Protein AF-A0A6G1DLJ0-F1 (afdb_monomer)

Structure (mmCIF, N/CA/C/O backbone):
data_AF-A0A6G1DLJ0-F1
#
_entry.id   AF-A0A6G1DLJ0-F1
#
loop_
_atom_site.group_PDB
_atom_site.id
_atom_site.type_symbol
_atom_site.label_atom_id
_atom_site.label_alt_id
_atom_site.label_comp_id
_atom_site.label_asym_id
_atom_site.label_entity_id
_atom_site.label_seq_id
_atom_site.pdbx_PDB_ins_code
_atom_site.Cartn_x
_atom_site.Cartn_y
_atom_site.Cartn_z
_atom_site.occupancy
_atom_site.B_iso_or_equiv
_atom_site.auth_seq_id
_atom_site.auth_comp_id
_atom_site.auth_asym_id
_atom_site.auth_atom_id
_atom_site.pdbx_PDB_model_num
ATOM 1 N N . MET A 1 1 ? 55.767 14.321 10.630 1.00 45.62 1 MET A N 1
ATOM 2 C CA . MET A 1 1 ? 55.753 13.274 9.586 1.00 45.62 1 MET A CA 1
ATOM 3 C C . MET A 1 1 ? 54.666 13.659 8.583 1.00 45.62 1 MET A C 1
ATOM 5 O O . MET A 1 1 ? 53.499 13.389 8.823 1.00 45.62 1 MET A O 1
ATOM 9 N N . GLN A 1 2 ? 55.010 14.447 7.558 1.00 42.47 2 GLN A N 1
ATOM 10 C CA . GLN A 1 2 ? 54.045 14.919 6.557 1.00 42.47 2 GLN A CA 1
ATOM 11 C C . GLN A 1 2 ? 53.754 13.768 5.588 1.00 42.47 2 GLN A C 1
ATOM 13 O O . GLN A 1 2 ? 54.655 13.299 4.896 1.00 42.47 2 GLN A O 1
ATOM 18 N N . LEU A 1 3 ? 52.518 13.269 5.588 1.00 45.72 3 LEU A N 1
ATOM 19 C CA . LEU A 1 3 ? 52.047 12.315 4.585 1.00 45.72 3 LEU A CA 1
ATOM 20 C C . LEU A 1 3 ? 52.114 12.999 3.211 1.00 45.72 3 LEU A C 1
ATOM 22 O O . LEU A 1 3 ? 51.627 14.117 3.053 1.00 45.72 3 LEU A O 1
ATOM 26 N N . SER A 1 4 ? 52.770 12.358 2.242 1.00 45.03 4 SER A N 1
ATOM 27 C CA . SER A 1 4 ? 52.937 12.892 0.889 1.00 45.03 4 SER A CA 1
ATOM 28 C C . SER A 1 4 ? 51.571 13.182 0.244 1.00 45.03 4 SER A C 1
ATOM 30 O O . SER A 1 4 ? 50.651 12.372 0.399 1.00 45.03 4 SER A O 1
ATOM 32 N N . PRO A 1 5 ? 51.422 14.291 -0.511 1.00 59.44 5 PRO A N 1
ATOM 33 C CA . PRO A 1 5 ? 50.131 14.736 -1.057 1.00 59.44 5 PRO A CA 1
ATOM 34 C C . PRO A 1 5 ? 49.436 13.676 -1.929 1.00 59.44 5 PRO A C 1
ATOM 36 O O . PRO A 1 5 ? 48.213 13.653 -2.039 1.00 59.44 5 PRO A O 1
ATOM 39 N N . THR A 1 6 ? 50.204 12.739 -2.482 1.00 59.28 6 THR A N 1
ATOM 40 C CA . THR A 1 6 ? 49.725 11.602 -3.271 1.00 59.28 6 THR A CA 1
ATOM 41 C C . THR A 1 6 ? 48.953 10.557 -2.467 1.00 59.28 6 THR A C 1
ATOM 43 O O . THR A 1 6 ? 47.981 10.013 -2.980 1.00 59.28 6 T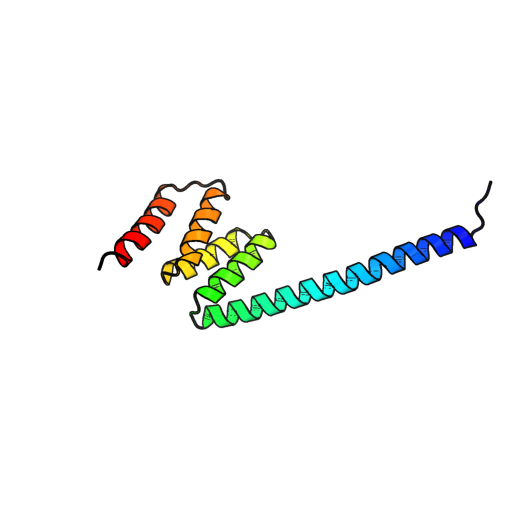HR A O 1
ATOM 46 N N . LYS A 1 7 ? 49.316 10.274 -1.207 1.00 57.56 7 LYS A N 1
ATOM 47 C CA . LYS A 1 7 ? 48.570 9.294 -0.390 1.00 57.56 7 LYS A CA 1
ATOM 48 C C . LYS A 1 7 ? 47.185 9.817 -0.007 1.00 57.56 7 LYS A C 1
ATOM 50 O O . LYS A 1 7 ? 46.228 9.049 0.003 1.00 57.56 7 LYS A O 1
ATOM 55 N N . THR A 1 8 ? 47.081 11.117 0.258 1.00 57.09 8 THR A N 1
ATOM 56 C CA . THR A 1 8 ? 45.821 11.785 0.606 1.00 57.09 8 THR A CA 1
ATOM 57 C C . THR A 1 8 ? 44.874 11.850 -0.595 1.00 57.09 8 THR A C 1
ATOM 59 O O . THR A 1 8 ? 43.703 11.508 -0.469 1.00 57.09 8 THR A O 1
ATOM 62 N N . GLN A 1 9 ? 45.388 12.185 -1.783 1.00 66.06 9 GLN A N 1
ATOM 63 C CA . GLN A 1 9 ? 44.590 12.246 -3.016 1.00 66.06 9 GLN A CA 1
ATOM 64 C C . GLN A 1 9 ? 44.048 10.879 -3.455 1.00 66.06 9 GLN A C 1
ATOM 66 O O . GLN A 1 9 ? 42.907 10.788 -3.903 1.00 66.06 9 GLN A O 1
ATOM 71 N N . VAL A 1 10 ? 44.832 9.806 -3.301 1.00 64.62 10 VAL A N 1
ATOM 72 C CA . VAL A 1 10 ? 44.374 8.440 -3.612 1.00 64.62 10 VAL A CA 1
ATOM 73 C C . VAL A 1 10 ? 43.267 7.999 -2.649 1.00 64.62 10 VAL A C 1
ATOM 75 O O . VAL A 1 10 ? 42.285 7.401 -3.083 1.00 64.62 10 VAL A O 1
ATOM 78 N N . LEU A 1 11 ? 43.377 8.336 -1.360 1.00 58.34 11 LEU A N 1
ATOM 79 C CA . LEU A 1 11 ? 42.354 8.005 -0.365 1.00 58.34 11 LEU A CA 1
ATOM 80 C C . LEU A 1 11 ? 41.038 8.768 -0.614 1.00 58.34 11 LEU A C 1
ATOM 82 O O . LEU A 1 11 ? 39.962 8.177 -0.542 1.00 58.34 11 LEU A O 1
ATOM 86 N N . GLU A 1 12 ? 41.111 10.052 -0.981 1.00 64.44 12 GLU A N 1
ATOM 87 C CA . GLU A 1 12 ? 39.934 10.844 -1.371 1.00 64.44 12 GLU A CA 1
ATOM 88 C C . GLU A 1 12 ? 39.278 10.342 -2.663 1.00 64.44 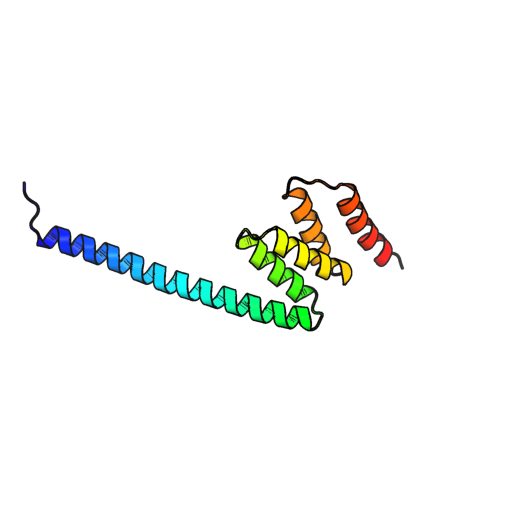12 GLU A C 1
ATOM 90 O O . GLU A 1 12 ? 38.051 10.334 -2.768 1.00 64.44 12 GLU A O 1
ATOM 95 N N . ALA A 1 13 ? 40.071 9.916 -3.650 1.00 62.47 13 ALA A N 1
ATOM 96 C CA . ALA A 1 13 ? 39.549 9.351 -4.890 1.00 62.47 13 ALA A CA 1
ATOM 97 C C . ALA A 1 13 ? 38.792 8.038 -4.629 1.00 62.47 13 ALA A C 1
ATOM 99 O O . ALA A 1 13 ? 37.687 7.859 -5.136 1.00 62.47 13 ALA A O 1
ATOM 100 N N . LEU A 1 14 ? 39.328 7.157 -3.779 1.00 60.56 14 LEU A N 1
ATOM 101 C CA . LEU A 1 14 ? 38.676 5.896 -3.408 1.00 60.56 14 LEU A CA 1
ATOM 102 C C . LEU A 1 14 ? 37.353 6.116 -2.650 1.00 60.56 14 LEU A C 1
ATOM 104 O O . LEU A 1 14 ? 36.367 5.445 -2.949 1.00 60.56 14 LEU A O 1
ATOM 108 N N . LEU A 1 15 ? 37.291 7.105 -1.751 1.00 60.78 15 LEU A N 1
ATOM 109 C CA . LEU A 1 15 ? 36.052 7.499 -1.059 1.00 60.78 15 LEU A CA 1
ATOM 110 C C . LEU A 1 15 ? 34.992 8.074 -2.020 1.00 60.78 15 LEU A C 1
ATOM 112 O O . LEU A 1 15 ? 33.795 7.811 -1.877 1.00 60.78 15 LEU A O 1
ATOM 116 N N . LYS A 1 16 ? 35.411 8.833 -3.040 1.00 61.09 16 LYS A N 1
ATOM 117 C CA . LYS A 1 16 ? 34.500 9.350 -4.079 1.00 61.09 16 LYS A CA 1
ATOM 118 C C . LYS A 1 16 ? 33.981 8.245 -5.002 1.00 61.09 16 LYS A C 1
ATOM 120 O O . LYS A 1 16 ? 32.820 8.283 -5.394 1.00 61.09 16 LYS A O 1
ATOM 125 N N . HIS A 1 17 ? 34.806 7.250 -5.325 1.00 56.59 17 HIS A N 1
ATOM 126 C CA . HIS A 1 17 ? 34.378 6.107 -6.134 1.00 56.59 17 HIS A CA 1
ATOM 127 C C . HIS A 1 17 ? 33.332 5.242 -5.416 1.00 56.59 17 HIS A C 1
ATOM 129 O O . HIS A 1 17 ? 32.340 4.872 -6.038 1.00 56.59 17 HIS A O 1
ATOM 135 N N . GLN A 1 18 ? 33.493 4.999 -4.111 1.00 55.16 18 GLN A N 1
ATOM 136 C CA . GLN A 1 18 ? 32.511 4.245 -3.316 1.00 55.16 18 GLN A CA 1
ATOM 137 C C . GLN A 1 18 ? 31.153 4.960 -3.231 1.00 55.16 18 GLN A C 1
ATOM 139 O O . GLN A 1 18 ? 30.108 4.348 -3.429 1.00 55.16 18 GLN A O 1
ATOM 144 N N . THR A 1 19 ? 31.155 6.280 -3.029 1.00 56.38 19 THR A N 1
ATOM 145 C CA . THR A 1 19 ? 29.908 7.064 -2.944 1.00 56.38 19 THR A CA 1
ATOM 146 C C . THR A 1 19 ? 29.207 7.232 -4.294 1.00 56.38 19 THR A C 1
ATOM 148 O O . THR A 1 19 ? 27.983 7.339 -4.334 1.00 56.38 19 THR A O 1
ATOM 151 N N . ALA A 1 20 ? 29.941 7.221 -5.411 1.00 54.53 20 ALA A N 1
ATOM 152 C CA . ALA A 1 20 ? 29.357 7.305 -6.748 1.00 54.53 20 ALA A CA 1
ATOM 153 C C . ALA A 1 20 ? 28.537 6.054 -7.118 1.00 54.53 20 ALA A C 1
ATOM 155 O O . ALA A 1 20 ? 27.466 6.190 -7.704 1.00 54.53 20 ALA A O 1
ATOM 156 N N . GLU A 1 21 ? 28.991 4.854 -6.748 1.00 53.59 21 GLU A N 1
ATOM 157 C CA . GLU 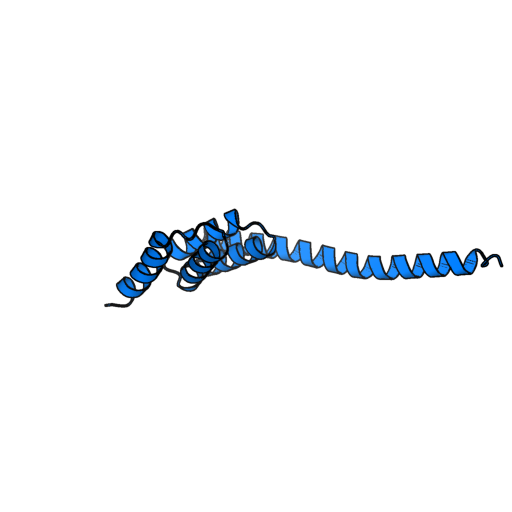A 1 21 ? 28.297 3.586 -7.038 1.00 53.59 21 GLU A CA 1
ATOM 158 C C . GLU A 1 21 ? 27.053 3.380 -6.147 1.00 53.59 21 GLU A C 1
ATOM 160 O O . GLU A 1 21 ? 25.995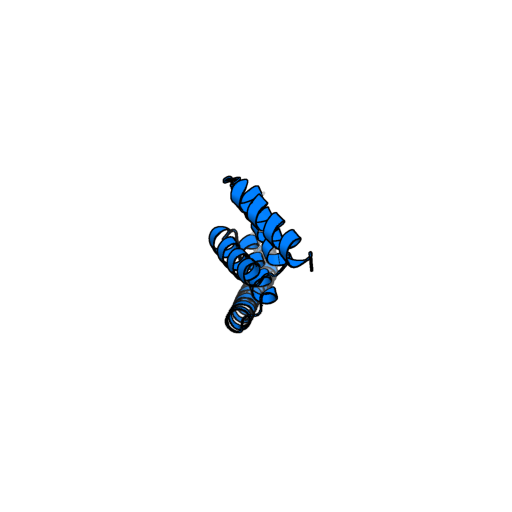 2.922 -6.595 1.00 53.59 21 GLU A O 1
ATOM 165 N N . GLU A 1 22 ? 27.123 3.830 -4.893 1.00 55.53 22 GLU A N 1
ATOM 166 C CA . GLU A 1 22 ? 25.967 3.885 -3.993 1.00 55.53 22 GLU A CA 1
ATOM 167 C C . GLU A 1 22 ? 24.945 4.943 -4.438 1.00 55.53 22 GLU A C 1
ATOM 169 O O . GLU A 1 22 ? 23.733 4.707 -4.381 1.00 55.53 22 GLU A O 1
ATOM 174 N N . ALA A 1 23 ? 25.407 6.099 -4.927 1.00 54.44 23 ALA A N 1
ATOM 175 C CA . ALA A 1 23 ? 24.544 7.177 -5.400 1.00 54.44 23 ALA A CA 1
ATOM 176 C C . ALA A 1 23 ? 23.828 6.832 -6.713 1.00 54.44 23 ALA A C 1
ATOM 178 O O . ALA A 1 23 ? 22.645 7.154 -6.848 1.00 54.44 23 ALA A O 1
ATOM 179 N N . THR A 1 24 ? 24.481 6.144 -7.657 1.00 56.12 24 THR A N 1
ATOM 180 C CA . THR A 1 24 ? 23.832 5.682 -8.899 1.00 56.12 24 THR A CA 1
ATOM 181 C C . THR A 1 24 ? 22.770 4.625 -8.605 1.00 56.12 24 THR A C 1
ATOM 183 O O . THR A 1 24 ? 21.660 4.705 -9.137 1.00 56.12 24 THR A O 1
ATOM 186 N N . THR A 1 25 ? 23.048 3.711 -7.673 1.00 60.28 25 THR A N 1
ATOM 187 C CA . THR A 1 25 ? 22.088 2.693 -7.225 1.00 60.28 25 THR A CA 1
ATOM 188 C C . THR A 1 25 ? 20.919 3.314 -6.447 1.00 60.28 25 THR A C 1
ATOM 190 O O . THR A 1 25 ? 19.759 2.951 -6.649 1.00 60.28 25 THR A O 1
ATOM 193 N N . SER A 1 26 ? 21.193 4.289 -5.576 1.00 63.12 26 SER A N 1
ATOM 194 C CA . SER A 1 26 ? 20.179 4.998 -4.782 1.00 63.12 26 SER A CA 1
ATOM 195 C C . SER A 1 26 ? 19.268 5.874 -5.648 1.00 63.12 26 SER A C 1
ATOM 197 O O . SER A 1 26 ? 18.046 5.855 -5.481 1.00 63.12 26 SER A O 1
ATOM 199 N N . TRP A 1 27 ? 19.832 6.604 -6.616 1.00 60.97 27 TRP A N 1
ATOM 200 C CA . TRP A 1 27 ? 19.065 7.416 -7.562 1.00 60.97 27 TRP A CA 1
ATOM 201 C C . TRP A 1 27 ? 18.207 6.553 -8.493 1.00 60.97 27 TRP A C 1
ATOM 203 O O . TRP A 1 27 ? 17.025 6.849 -8.674 1.00 60.97 27 TRP A O 1
ATOM 213 N N . GLY A 1 28 ? 18.760 5.448 -9.009 1.00 70.75 28 GLY A N 1
ATOM 214 C CA . GLY A 1 28 ? 18.015 4.467 -9.804 1.00 70.75 28 GLY A CA 1
ATOM 215 C C . GLY A 1 28 ? 16.818 3.898 -9.040 1.00 70.75 28 GLY A C 1
ATOM 216 O O . GLY A 1 28 ? 15.685 3.998 -9.507 1.00 70.75 28 GLY A O 1
ATOM 217 N N . ARG A 1 29 ? 17.037 3.446 -7.800 1.00 70.25 29 ARG A N 1
ATOM 218 C CA . ARG A 1 29 ? 15.987 2.881 -6.936 1.00 70.25 29 ARG A CA 1
ATOM 219 C C . ARG A 1 29 ? 14.891 3.892 -6.585 1.00 70.25 29 ARG A C 1
ATOM 221 O O . ARG A 1 29 ? 13.716 3.541 -6.515 1.00 70.25 29 ARG A O 1
ATOM 228 N N . LYS A 1 30 ? 15.249 5.165 -6.367 1.00 73.44 30 LYS A N 1
ATOM 229 C CA . LYS A 1 30 ? 14.272 6.252 -6.162 1.00 73.44 30 LYS A CA 1
ATOM 230 C C . LYS A 1 30 ? 13.458 6.528 -7.428 1.00 73.44 30 LYS A C 1
ATOM 232 O O . LYS A 1 30 ? 12.253 6.750 -7.336 1.00 73.44 30 LYS A O 1
ATOM 237 N N . ALA A 1 31 ? 14.092 6.511 -8.598 1.00 78.50 31 ALA A N 1
ATOM 238 C CA . ALA A 1 31 ? 13.401 6.698 -9.870 1.00 78.50 31 ALA A CA 1
ATOM 239 C C . ALA A 1 31 ? 12.440 5.535 -10.176 1.00 78.50 31 ALA A C 1
ATOM 241 O O . ALA A 1 31 ? 11.312 5.769 -10.607 1.00 78.50 31 ALA A O 1
ATOM 242 N N . GLU A 1 32 ? 12.848 4.296 -9.902 1.00 78.94 32 GLU A N 1
ATOM 243 C CA . GLU A 1 32 ? 11.999 3.109 -10.045 1.00 78.94 32 GLU A CA 1
ATOM 244 C C . GLU A 1 32 ? 10.816 3.127 -9.079 1.00 78.94 32 GLU A C 1
ATOM 246 O O . GLU A 1 32 ? 9.691 2.889 -9.514 1.00 78.94 32 GLU A O 1
ATOM 251 N N . ARG A 1 33 ? 11.020 3.508 -7.808 1.00 78.62 33 ARG A N 1
ATOM 252 C CA . ARG A 1 33 ? 9.909 3.686 -6.855 1.00 78.62 33 ARG A CA 1
ATOM 253 C C . ARG A 1 33 ? 8.876 4.695 -7.332 1.00 78.62 33 ARG A C 1
ATOM 255 O O . ARG A 1 33 ? 7.685 4.418 -7.247 1.00 78.62 33 ARG A O 1
ATOM 262 N N . LYS A 1 34 ? 9.315 5.840 -7.864 1.00 84.19 34 LYS A N 1
ATOM 263 C CA . LYS A 1 34 ? 8.397 6.852 -8.407 1.00 84.19 34 LYS A CA 1
ATOM 264 C C . LYS A 1 34 ? 7.586 6.309 -9.581 1.00 84.19 34 LYS A C 1
ATOM 266 O O . LYS A 1 34 ? 6.373 6.486 -9.613 1.00 84.19 34 LYS A O 1
ATOM 271 N N . ARG A 1 35 ? 8.230 5.588 -10.503 1.00 86.38 35 ARG A N 1
ATOM 272 C CA . ARG A 1 35 ? 7.537 4.932 -11.625 1.00 86.38 35 ARG A CA 1
ATOM 273 C C . ARG A 1 35 ? 6.552 3.862 -11.148 1.00 86.38 35 ARG A C 1
ATOM 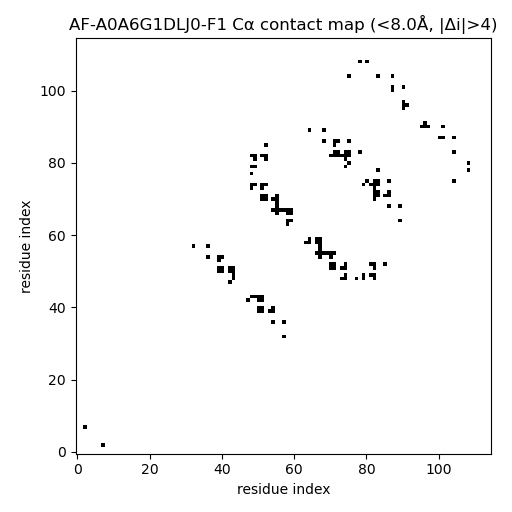275 O O . ARG A 1 35 ? 5.450 3.777 -11.680 1.00 86.38 35 ARG A O 1
ATOM 282 N N . ALA A 1 36 ? 6.922 3.069 -10.143 1.00 85.25 36 ALA A N 1
ATOM 283 C CA . ALA A 1 36 ? 6.033 2.076 -9.543 1.00 85.25 36 ALA A CA 1
ATOM 284 C C . ALA A 1 36 ? 4.805 2.745 -8.909 1.00 85.25 36 ALA A C 1
ATOM 286 O O . ALA A 1 36 ? 3.678 2.339 -9.183 1.00 85.25 36 ALA A O 1
ATOM 287 N N . LEU A 1 37 ? 5.006 3.831 -8.155 1.00 86.06 37 LEU A N 1
ATOM 288 C CA . LEU A 1 37 ? 3.920 4.618 -7.575 1.00 86.06 37 LEU A CA 1
ATOM 289 C C . LEU A 1 37 ? 2.965 5.150 -8.654 1.00 86.06 37 LEU A C 1
ATOM 291 O O . LEU A 1 37 ? 1.753 5.029 -8.508 1.00 86.06 37 LEU A O 1
ATOM 295 N N . GLU A 1 38 ? 3.481 5.686 -9.762 1.00 87.88 38 GLU A N 1
ATOM 296 C CA . GLU A 1 38 ? 2.655 6.161 -10.882 1.00 87.88 38 GLU A CA 1
ATOM 297 C C . GLU A 1 38 ? 1.814 5.039 -11.515 1.00 87.88 38 GLU A C 1
ATOM 299 O O . GLU A 1 38 ? 0.638 5.242 -11.841 1.00 87.88 38 GLU A O 1
ATOM 304 N N . LEU A 1 39 ? 2.392 3.843 -11.671 1.00 89.44 39 LEU A N 1
ATOM 305 C CA . LEU A 1 39 ? 1.685 2.666 -12.180 1.00 89.44 39 LEU A CA 1
ATOM 306 C C . LEU A 1 39 ? 0.585 2.217 -11.212 1.00 89.44 39 LEU A C 1
ATOM 308 O O . LEU A 1 39 ? -0.550 2.001 -11.647 1.00 89.44 39 LEU A O 1
ATOM 312 N N . PHE A 1 40 ? 0.879 2.153 -9.912 1.00 88.62 40 PHE A N 1
ATOM 313 C CA . PHE A 1 40 ? -0.110 1.819 -8.888 1.00 88.62 40 PHE A CA 1
ATOM 314 C C . PHE A 1 40 ? -1.220 2.865 -8.806 1.00 88.62 40 PHE A C 1
ATOM 316 O O . PHE A 1 40 ? -2.391 2.503 -8.779 1.00 88.62 40 PHE A O 1
ATOM 323 N N . GLN A 1 41 ? -0.902 4.158 -8.889 1.00 85.94 41 GLN A N 1
ATOM 324 C CA . GLN A 1 41 ? -1.905 5.225 -8.958 1.00 85.94 41 GLN A CA 1
ATOM 325 C C . GLN A 1 41 ? -2.796 5.095 -10.194 1.00 85.94 41 GLN A C 1
ATOM 327 O O . GLN A 1 41 ? -4.006 5.321 -10.126 1.00 85.94 41 GLN A O 1
ATOM 332 N N . ARG A 1 42 ? -2.229 4.717 -11.344 1.00 89.88 42 ARG A N 1
ATOM 333 C CA . ARG A 1 42 ? -3.015 4.475 -12.557 1.00 89.88 42 ARG A CA 1
ATOM 334 C C . ARG A 1 42 ? -3.943 3.274 -12.389 1.00 89.88 42 ARG A C 1
ATOM 336 O O . ARG A 1 42 ? -5.108 3.383 -12.755 1.00 89.88 42 ARG A O 1
ATOM 343 N N . ALA A 1 43 ? -3.463 2.177 -11.816 1.00 87.81 43 ALA A N 1
ATOM 344 C CA . ALA A 1 43 ? -4.280 0.999 -11.541 1.00 87.81 43 ALA A CA 1
ATOM 345 C C . ALA A 1 43 ? -5.345 1.262 -10.455 1.00 87.81 43 ALA A C 1
ATOM 347 O O . ALA A 1 43 ? -6.480 0.811 -10.588 1.00 87.81 43 ALA A O 1
ATOM 348 N N . ALA A 1 44 ? -5.034 2.075 -9.446 1.00 85.62 44 ALA A N 1
ATOM 349 C CA . ALA A 1 44 ? -5.985 2.548 -8.446 1.00 85.62 44 ALA A CA 1
ATOM 350 C C . ALA A 1 44 ? -7.100 3.394 -9.081 1.00 85.62 44 ALA A C 1
ATOM 352 O O . ALA A 1 44 ? -8.270 3.205 -8.760 1.00 85.62 44 ALA A O 1
ATOM 353 N N . ARG A 1 45 ? -6.774 4.270 -10.046 1.00 84.75 45 ARG A N 1
ATOM 354 C CA . ARG A 1 45 ? -7.783 5.011 -10.831 1.00 84.75 45 ARG A CA 1
ATOM 355 C C . ARG A 1 45 ? -8.689 4.101 -11.664 1.00 84.75 45 ARG A C 1
ATOM 357 O O . ARG A 1 45 ? -9.815 4.485 -11.950 1.00 84.75 45 ARG A O 1
ATOM 364 N N . LEU A 1 46 ? -8.213 2.915 -12.038 1.00 88.50 46 LEU A N 1
ATOM 365 C CA . LEU A 1 46 ? -9.013 1.889 -12.714 1.00 88.50 46 LEU A CA 1
ATOM 366 C C . LEU A 1 46 ? -9.846 1.040 -11.734 1.00 88.50 46 LEU A C 1
ATOM 368 O O . LEU A 1 46 ? -10.526 0.116 -12.167 1.00 88.50 46 LEU A O 1
ATOM 372 N N . GLY A 1 47 ? -9.802 1.337 -10.430 1.00 85.94 47 GLY A N 1
ATOM 373 C CA . GLY A 1 47 ? -10.561 0.628 -9.398 1.00 85.94 47 GLY A CA 1
ATOM 374 C C . GLY A 1 47 ? -9.865 -0.610 -8.830 1.00 85.94 47 GLY A C 1
ATOM 375 O O . GLY A 1 47 ? -10.493 -1.378 -8.106 1.00 85.94 47 GLY A O 1
ATOM 376 N N . SER A 1 48 ? -8.578 -0.829 -9.122 1.00 91.75 48 SER A N 1
ATOM 377 C CA . SER A 1 48 ? -7.836 -1.943 -8.524 1.00 91.75 48 SER A CA 1
ATOM 378 C C . SER A 1 48 ? -7.526 -1.655 -7.057 1.00 91.75 48 SER A C 1
ATOM 380 O O . SER A 1 48 ? -6.651 -0.846 -6.739 1.00 91.75 48 SER A O 1
ATOM 382 N N . ALA A 1 49 ? -8.222 -2.347 -6.155 1.00 89.38 49 ALA A N 1
ATOM 383 C CA . ALA A 1 49 ? -7.991 -2.217 -4.722 1.00 89.38 49 ALA A CA 1
ATOM 384 C C . ALA A 1 49 ? -6.611 -2.747 -4.292 1.00 89.38 49 ALA A C 1
ATOM 386 O O . ALA A 1 49 ? -6.002 -2.187 -3.385 1.00 89.38 49 ALA A O 1
ATOM 387 N N . ALA A 1 50 ? -6.075 -3.761 -4.981 1.00 89.25 50 ALA A N 1
ATOM 388 C CA . ALA A 1 50 ? -4.713 -4.245 -4.751 1.00 89.25 50 ALA A CA 1
ATOM 389 C C . ALA A 1 50 ? -3.676 -3.145 -5.037 1.00 89.25 50 ALA A C 1
ATOM 391 O O . ALA A 1 50 ? -2.818 -2.870 -4.206 1.00 89.25 50 ALA A O 1
ATOM 392 N N . ALA A 1 51 ? -3.834 -2.417 -6.146 1.00 92.06 51 ALA A N 1
ATOM 393 C CA . ALA A 1 51 ? -2.938 -1.312 -6.474 1.00 92.06 51 ALA A CA 1
ATOM 394 C C . ALA A 1 51 ? -3.037 -0.141 -5.481 1.00 92.06 51 ALA A C 1
ATOM 396 O O . ALA A 1 51 ? -2.049 0.549 -5.244 1.00 92.06 51 ALA A O 1
ATOM 397 N N . MET A 1 52 ? -4.213 0.090 -4.886 1.00 92.69 52 MET A N 1
ATOM 398 C CA . MET A 1 52 ? -4.356 1.057 -3.793 1.00 92.69 52 MET A CA 1
ATOM 399 C C . MET A 1 52 ? -3.552 0.621 -2.564 1.00 92.69 52 MET A C 1
ATOM 401 O O . MET A 1 52 ? -2.880 1.452 -1.964 1.00 92.69 52 MET A O 1
ATOM 405 N N . VAL A 1 53 ? -3.568 -0.670 -2.217 1.00 92.88 53 VAL A N 1
ATOM 406 C CA . VAL A 1 53 ? -2.755 -1.208 -1.115 1.00 92.88 53 VAL A CA 1
ATOM 407 C C . VAL A 1 53 ? -1.264 -1.024 -1.387 1.00 92.88 53 VAL A C 1
ATOM 409 O O . VAL A 1 53 ? -0.560 -0.515 -0.519 1.00 92.88 53 VAL A O 1
ATOM 412 N N . ASP A 1 54 ? -0.799 -1.361 -2.588 1.00 91.56 54 ASP A N 1
ATOM 413 C CA . ASP A 1 54 ? 0.617 -1.233 -2.946 1.00 91.56 54 ASP A CA 1
ATOM 414 C C . ASP A 1 54 ? 1.075 0.235 -2.954 1.00 91.56 54 ASP A C 1
ATOM 416 O O . ASP A 1 54 ? 2.139 0.563 -2.428 1.00 91.56 54 ASP A O 1
ATOM 420 N N . ALA A 1 55 ? 0.249 1.153 -3.474 1.00 91.00 55 ALA A N 1
ATOM 421 C CA . ALA A 1 55 ? 0.519 2.590 -3.401 1.00 91.00 55 ALA A CA 1
ATOM 422 C C . ALA A 1 55 ? 0.576 3.091 -1.948 1.00 91.00 55 ALA A C 1
ATOM 424 O O . ALA A 1 55 ? 1.461 3.873 -1.601 1.00 91.00 55 ALA A O 1
ATOM 425 N N . GLY A 1 56 ? -0.342 2.623 -1.097 1.00 91.62 56 GLY A N 1
ATOM 426 C CA . GLY A 1 56 ? -0.361 2.959 0.323 1.00 91.62 56 GLY A CA 1
ATOM 427 C C . GLY A 1 56 ? 0.889 2.476 1.054 1.00 91.62 56 GLY A C 1
ATOM 428 O O . GLY A 1 56 ? 1.486 3.242 1.806 1.00 91.62 56 GLY A O 1
ATOM 429 N N . LEU A 1 57 ? 1.341 1.251 0.775 1.00 89.81 57 LEU A N 1
ATOM 430 C CA . LEU A 1 57 ? 2.547 0.680 1.378 1.00 89.81 57 LEU A CA 1
ATOM 431 C C . LEU A 1 57 ? 3.798 1.474 0.999 1.00 89.81 57 LEU A C 1
ATOM 433 O O . LEU A 1 57 ? 4.610 1.806 1.857 1.00 89.81 57 LEU A O 1
ATOM 437 N N . MET A 1 58 ? 3.908 1.858 -0.271 1.00 88.88 58 MET A N 1
ATOM 438 C CA . MET A 1 58 ? 5.007 2.692 -0.755 1.00 88.88 58 MET A CA 1
ATOM 439 C C . MET A 1 58 ? 5.028 4.063 -0.068 1.00 88.88 58 MET A C 1
ATOM 441 O O . MET A 1 58 ? 6.089 4.534 0.337 1.00 88.88 58 MET A O 1
ATOM 445 N N . CYS A 1 59 ? 3.862 4.690 0.120 1.00 89.31 59 CYS A N 1
ATOM 446 C CA . CYS A 1 59 ? 3.762 5.939 0.876 1.00 89.31 59 CYS A CA 1
ATOM 447 C C . CYS A 1 59 ? 4.122 5.749 2.358 1.00 89.31 59 CYS A C 1
ATOM 449 O O . CYS A 1 59 ? 4.747 6.631 2.945 1.00 89.31 59 CYS A O 1
ATOM 451 N N . TRP A 1 60 ? 3.774 4.605 2.952 1.00 87.31 60 TRP A N 1
ATOM 452 C CA . TRP A 1 60 ? 4.117 4.274 4.335 1.00 87.31 60 TRP A CA 1
ATOM 453 C C . TRP A 1 60 ? 5.633 4.159 4.536 1.00 87.31 60 TRP A C 1
ATOM 455 O O . TRP A 1 60 ? 6.180 4.782 5.443 1.00 87.31 60 TRP A O 1
ATOM 465 N N . GLU A 1 61 ? 6.332 3.449 3.645 1.00 85.25 61 GLU A N 1
ATOM 466 C CA . GLU A 1 61 ? 7.798 3.326 3.685 1.00 85.25 61 GLU A CA 1
ATOM 467 C C . GLU A 1 61 ? 8.521 4.673 3.522 1.00 85.25 61 GLU A C 1
ATOM 469 O O . GLU A 1 61 ? 9.608 4.869 4.066 1.00 85.25 61 GLU A O 1
ATOM 474 N N . GLU A 1 62 ? 7.927 5.617 2.789 1.00 84.75 62 GLU A N 1
ATOM 475 C CA . GLU A 1 62 ? 8.451 6.980 2.639 1.00 84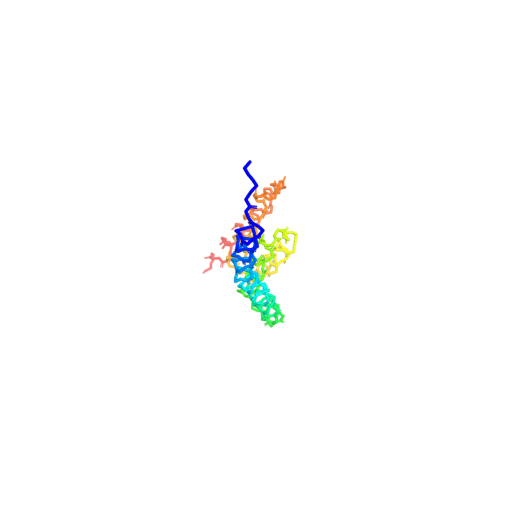.75 62 GLU A CA 1
ATOM 476 C C . GLU A 1 62 ? 8.130 7.897 3.837 1.00 84.75 62 GLU A C 1
ATOM 478 O O . GLU A 1 62 ? 8.503 9.071 3.827 1.00 84.75 62 GLU A O 1
ATOM 483 N N . GLY A 1 63 ? 7.445 7.389 4.868 1.00 84.62 63 GLY A N 1
ATOM 484 C CA . GLY A 1 63 ? 7.023 8.160 6.042 1.00 84.62 63 GLY A CA 1
ATOM 485 C C . GLY A 1 63 ? 5.820 9.073 5.783 1.00 84.62 63 GLY A C 1
ATOM 486 O O . GLY A 1 63 ? 5.534 9.973 6.570 1.00 84.62 63 GLY A O 1
ATOM 487 N N . ARG A 1 64 ? 5.101 8.867 4.674 1.00 87.19 64 ARG A N 1
ATOM 488 C CA . ARG A 1 64 ? 3.920 9.644 4.266 1.00 87.19 64 ARG A CA 1
ATOM 489 C C . ARG A 1 64 ? 2.647 8.958 4.768 1.00 87.19 64 ARG A C 1
ATOM 491 O O . ARG A 1 64 ? 1.770 8.594 3.982 1.00 87.19 64 ARG A O 1
ATOM 498 N N . CYS A 1 65 ? 2.564 8.771 6.085 1.00 85.25 65 CYS A N 1
ATOM 499 C CA . CYS A 1 65 ? 1.535 7.961 6.739 1.00 85.25 65 CYS A CA 1
ATOM 500 C C . CYS A 1 65 ? 0.105 8.425 6.420 1.00 85.25 65 CYS A C 1
ATOM 502 O O . CYS A 1 65 ? -0.740 7.592 6.109 1.00 85.25 65 CYS A O 1
ATOM 504 N N . ASP A 1 66 ? -0.162 9.736 6.411 1.00 85.50 66 ASP A N 1
ATOM 505 C CA . ASP A 1 66 ? -1.499 10.275 6.107 1.00 85.50 66 ASP A CA 1
ATOM 506 C C . ASP A 1 66 ? -1.992 9.873 4.709 1.00 85.50 66 ASP A C 1
ATOM 508 O O . ASP A 1 66 ? -3.160 9.533 4.512 1.00 85.50 66 ASP A O 1
ATOM 512 N N . GLU A 1 67 ? -1.091 9.875 3.723 1.00 87.56 67 GLU A N 1
ATOM 513 C CA . GLU A 1 67 ? -1.448 9.507 2.356 1.00 87.56 67 GLU A CA 1
ATOM 514 C C . GLU A 1 67 ? -1.652 7.992 2.225 1.00 87.56 67 GLU A C 1
ATOM 516 O O . GLU A 1 67 ? -2.586 7.549 1.555 1.00 87.56 67 GLU A O 1
ATOM 521 N N . ALA A 1 68 ? -0.836 7.200 2.927 1.00 90.12 68 ALA A N 1
ATOM 522 C CA . ALA A 1 68 ? -0.994 5.753 3.014 1.00 90.12 68 ALA A CA 1
ATOM 523 C C . ALA A 1 68 ? -2.356 5.355 3.609 1.00 90.12 68 ALA A C 1
ATOM 525 O O . ALA A 1 68 ? -3.060 4.531 3.022 1.00 90.12 68 ALA A O 1
ATOM 526 N N . VAL A 1 69 ? -2.776 6.002 4.706 1.00 89.25 69 VAL A N 1
ATOM 527 C CA . VAL A 1 69 ? -4.102 5.794 5.314 1.00 89.25 69 VAL A CA 1
ATOM 528 C C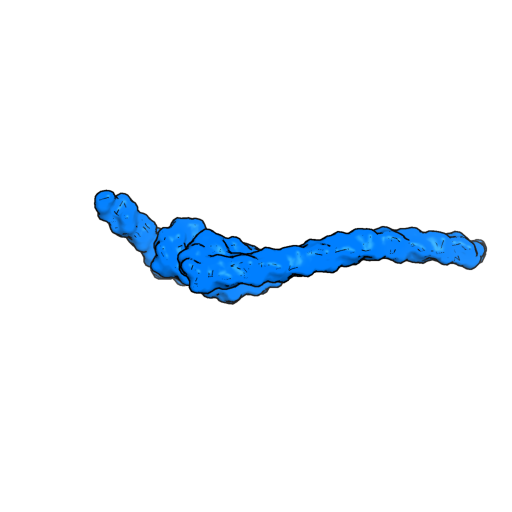 . VAL A 1 69 ? -5.216 6.076 4.307 1.00 89.25 69 VAL A C 1
ATOM 530 O O . VAL A 1 69 ? -6.139 5.273 4.178 1.00 89.25 69 VAL A O 1
ATOM 533 N N . GLY A 1 70 ? -5.115 7.162 3.534 1.00 89.31 70 GLY A N 1
ATOM 534 C CA . GLY A 1 70 ? -6.101 7.492 2.502 1.00 89.31 70 GLY A CA 1
ATOM 535 C C . GLY A 1 70 ? -6.217 6.431 1.398 1.00 89.31 70 GLY A C 1
ATOM 536 O O . GLY A 1 70 ? -7.317 6.156 0.911 1.00 89.31 70 GLY A O 1
ATOM 537 N N . TYR A 1 71 ? -5.108 5.795 1.010 1.00 91.31 71 TYR A N 1
ATOM 538 C CA . TYR A 1 71 ? -5.141 4.670 0.070 1.00 91.31 71 TYR A CA 1
ATOM 539 C C . TYR A 1 71 ? -5.765 3.413 0.686 1.00 91.31 71 TYR A C 1
ATOM 541 O O . TYR A 1 71 ? -6.586 2.758 0.037 1.00 91.31 71 TYR A O 1
ATOM 549 N N . TYR A 1 72 ? -5.434 3.095 1.939 1.00 89.69 72 TYR A N 1
ATOM 550 C CA . TYR A 1 72 ? -6.004 1.944 2.638 1.00 89.69 72 TYR A CA 1
ATOM 551 C C . TYR A 1 72 ? -7.504 2.099 2.907 1.00 89.69 72 TYR A C 1
ATOM 553 O O . TYR A 1 72 ? -8.241 1.126 2.762 1.00 89.69 72 TYR A O 1
ATOM 561 N N . GLN A 1 73 ? -7.979 3.315 3.200 1.00 88.19 73 GLN A N 1
ATOM 562 C CA . GLN A 1 73 ? -9.410 3.626 3.300 1.00 88.19 73 GLN A CA 1
ATOM 563 C C . GLN A 1 73 ? -10.149 3.318 1.998 1.00 88.19 73 GLN A C 1
ATOM 565 O O . GLN A 1 73 ? -11.126 2.578 2.021 1.00 88.19 73 GLN A O 1
ATOM 570 N N . LYS A 1 74 ? -9.647 3.782 0.849 1.00 88.75 74 LYS A N 1
ATOM 571 C CA . LYS A 1 74 ? -10.265 3.481 -0.455 1.00 88.75 74 LYS A CA 1
ATOM 572 C C . LYS A 1 74 ? -10.255 1.985 -0.771 1.00 88.75 74 LYS A C 1
ATOM 574 O O . LYS A 1 74 ? -11.243 1.444 -1.260 1.00 88.75 74 LYS A O 1
ATOM 579 N N . ALA A 1 75 ? -9.158 1.293 -0.463 1.00 89.31 75 ALA A N 1
ATOM 580 C CA . ALA A 1 75 ? -9.093 -0.158 -0.617 1.00 89.31 75 ALA A CA 1
ATOM 581 C C . ALA A 1 75 ? -10.111 -0.874 0.295 1.00 89.31 75 ALA A C 1
ATOM 583 O O . ALA A 1 75 ? -10.730 -1.854 -0.122 1.00 89.31 75 ALA A O 1
ATOM 584 N N . ALA A 1 76 ? -10.321 -0.370 1.514 1.00 85.50 76 ALA A N 1
ATOM 585 C CA . ALA A 1 76 ? -11.311 -0.878 2.456 1.00 85.50 76 ALA A CA 1
ATOM 586 C C . ALA A 1 76 ? -12.758 -0.605 2.013 1.00 85.50 76 ALA A C 1
ATOM 588 O O . ALA A 1 76 ? -13.599 -1.494 2.132 1.00 85.50 76 ALA A O 1
ATOM 589 N N . GLU A 1 77 ? -13.041 0.563 1.432 1.00 84.62 77 GLU A N 1
ATOM 590 C CA . GLU A 1 77 ? -14.342 0.894 0.828 1.00 84.62 77 GLU A CA 1
ATOM 591 C C . GLU A 1 77 ? -14.701 -0.072 -0.310 1.00 84.62 77 GLU A C 1
ATOM 593 O O . GLU A 1 77 ? -15.850 -0.497 -0.440 1.00 84.62 77 GLU A O 1
ATOM 598 N N . LEU A 1 78 ? -13.701 -0.500 -1.088 1.00 84.81 78 LEU A N 1
ATOM 599 C CA . LEU A 1 78 ? -13.847 -1.541 -2.110 1.00 84.81 78 LEU A CA 1
ATOM 600 C C . LEU A 1 78 ? -13.956 -2.964 -1.526 1.00 84.81 78 LEU A C 1
ATOM 602 O O . LEU A 1 78 ? -14.128 -3.925 -2.273 1.00 84.81 78 LEU A O 1
ATOM 606 N N . GLY A 1 79 ? -13.874 -3.120 -0.203 1.00 83.44 79 GLY A N 1
ATOM 607 C CA . GLY A 1 79 ? -13.955 -4.403 0.492 1.00 83.44 79 GLY A CA 1
ATOM 608 C C . GLY A 1 79 ? -12.694 -5.255 0.388 1.00 83.44 79 GLY A C 1
ATOM 609 O O . GLY A 1 79 ? -12.758 -6.462 0.616 1.00 83.44 79 GLY A O 1
ATOM 610 N N . HIS A 1 80 ? -11.544 -4.663 0.058 1.00 85.94 80 HIS A N 1
ATOM 611 C CA . HIS A 1 80 ? -10.298 -5.409 -0.068 1.00 85.94 80 HIS A CA 1
ATOM 612 C C . HIS A 1 80 ? -9.729 -5.768 1.315 1.00 85.94 80 HIS A C 1
ATOM 614 O O . HIS A 1 80 ? -9.382 -4.867 2.088 1.00 85.94 80 HIS A O 1
ATOM 620 N N . PRO A 1 81 ? -9.575 -7.065 1.641 1.00 84.25 81 PRO A N 1
ATOM 621 C CA . PRO A 1 81 ? -9.215 -7.512 2.988 1.00 84.25 81 PRO A CA 1
ATOM 622 C C . PRO A 1 81 ? -7.845 -6.999 3.436 1.00 84.25 81 PRO A C 1
ATOM 624 O O . PRO A 1 81 ? -7.682 -6.588 4.582 1.00 84.25 81 PRO A O 1
ATOM 627 N N . VAL A 1 82 ? -6.875 -6.934 2.519 1.00 86.81 82 VAL A N 1
ATOM 628 C CA . VAL A 1 82 ? -5.534 -6.418 2.835 1.00 86.81 82 VAL A CA 1
ATOM 629 C C . VAL A 1 82 ? -5.564 -4.910 3.094 1.00 86.81 82 VAL A C 1
ATOM 631 O O . VAL A 1 82 ? -4.862 -4.426 3.973 1.00 86.81 82 VAL A O 1
ATOM 634 N N . GLY A 1 83 ? -6.420 -4.163 2.386 1.00 86.88 83 GLY A N 1
ATOM 635 C CA . GLY A 1 83 ? -6.558 -2.719 2.598 1.00 86.88 83 GLY A CA 1
ATOM 636 C C . GLY A 1 83 ? -7.152 -2.408 3.966 1.00 86.88 83 GLY A C 1
ATOM 637 O O . GLY A 1 83 ? -6.641 -1.558 4.684 1.00 86.88 83 GLY A O 1
ATOM 638 N N . MET A 1 84 ? -8.165 -3.176 4.365 1.00 85.25 84 MET A N 1
ATOM 639 C CA . MET A 1 84 ? -8.748 -3.130 5.707 1.00 85.25 84 MET A CA 1
ATOM 640 C C . MET A 1 84 ? -7.737 -3.477 6.807 1.00 85.25 84 MET A C 1
ATOM 642 O O . MET A 1 84 ? -7.672 -2.778 7.816 1.00 85.25 84 MET A O 1
ATOM 646 N N . CYS A 1 85 ? -6.931 -4.524 6.606 1.00 85.31 85 CYS A N 1
ATOM 647 C CA . CYS A 1 85 ? -5.887 -4.912 7.554 1.00 85.31 85 CYS A CA 1
ATOM 648 C C . CYS A 1 85 ? -4.849 -3.794 7.728 1.00 85.31 85 CYS A C 1
ATOM 650 O O . CYS A 1 85 ? -4.614 -3.339 8.846 1.00 85.31 85 CYS A O 1
ATOM 652 N N . ASN A 1 86 ? -4.302 -3.286 6.620 1.00 86.75 86 ASN A N 1
ATOM 653 C CA . ASN A 1 86 ? -3.295 -2.227 6.646 1.00 86.75 86 ASN A CA 1
ATOM 654 C C . ASN A 1 86 ? -3.850 -0.913 7.209 1.00 86.75 86 ASN A C 1
ATOM 656 O O . ASN A 1 86 ? -3.137 -0.196 7.907 1.00 86.75 86 ASN A O 1
ATOM 660 N N . LEU A 1 87 ? -5.135 -0.623 6.979 1.00 86.19 87 LEU A N 1
ATOM 661 C CA . LEU A 1 87 ? -5.819 0.494 7.621 1.00 86.19 87 LEU A CA 1
ATOM 662 C C . LEU A 1 87 ? -5.865 0.314 9.144 1.00 86.19 87 LEU A C 1
ATOM 664 O O . LEU A 1 87 ? -5.518 1.233 9.883 1.00 86.19 87 LEU A O 1
ATOM 668 N N . GLY A 1 88 ? -6.241 -0.876 9.618 1.00 83.62 88 GLY A N 1
ATOM 669 C CA . GLY A 1 88 ? -6.233 -1.215 11.041 1.00 83.62 88 GLY A CA 1
ATOM 670 C C . GLY A 1 88 ? -4.849 -1.052 11.672 1.00 83.62 88 GLY A C 1
ATOM 671 O O . GLY A 1 88 ? -4.731 -0.397 12.703 1.00 83.62 88 GLY A O 1
ATOM 672 N N . VAL A 1 89 ? -3.803 -1.565 11.016 1.00 83.94 89 VAL A N 1
ATOM 673 C CA . VAL A 1 89 ? -2.406 -1.402 11.456 1.00 83.94 89 VAL A CA 1
ATOM 674 C C . VAL A 1 89 ? -2.016 0.075 11.500 1.00 83.94 89 VAL A C 1
ATOM 676 O O . VAL A 1 89 ? -1.494 0.530 12.512 1.00 83.94 89 VAL A O 1
ATOM 679 N N . SER A 1 90 ? -2.358 0.860 10.475 1.00 83.50 90 SER A N 1
ATOM 680 C CA . SER A 1 90 ? -2.025 2.289 10.441 1.00 83.50 90 SER A CA 1
ATOM 681 C C . SER A 1 90 ? -2.655 3.095 11.587 1.00 83.50 90 SER A C 1
ATOM 683 O O . SER A 1 90 ? -2.044 4.044 12.071 1.00 83.50 90 SER A O 1
ATOM 685 N N . TYR A 1 91 ? -3.840 2.698 12.072 1.00 80.00 91 TYR A N 1
ATOM 686 C CA . TYR A 1 91 ? -4.490 3.303 13.244 1.00 80.00 91 TYR A CA 1
ATOM 687 C C . TYR A 1 91 ? -3.972 2.787 14.590 1.00 80.00 91 TYR A C 1
ATOM 689 O O . TYR A 1 91 ? -4.210 3.426 15.613 1.00 80.00 91 TYR A O 1
ATOM 697 N N . LEU A 1 92 ? -3.329 1.620 14.610 1.00 79.31 92 LEU A N 1
ATOM 698 C CA . LEU A 1 92 ? -2.641 1.111 15.795 1.00 79.31 92 LEU A CA 1
ATOM 699 C C . LEU A 1 92 ? -1.261 1.760 15.946 1.00 79.31 92 LEU A C 1
ATOM 701 O O . LEU A 1 92 ? -0.845 2.036 17.068 1.00 79.31 92 LEU A O 1
ATOM 705 N N . GLU A 1 93 ? -0.570 2.007 14.830 1.00 76.94 93 GLU A N 1
ATOM 706 C CA . GLU A 1 93 ? 0.757 2.632 14.806 1.00 76.94 93 GLU A CA 1
ATOM 707 C C . GLU A 1 93 ? 0.697 4.164 14.886 1.00 76.94 93 GLU A C 1
ATOM 709 O O . GLU A 1 93 ? 1.507 4.778 15.577 1.00 76.94 93 GLU A O 1
ATOM 714 N N . GLY A 1 94 ? -0.270 4.805 14.223 1.00 67.62 94 GLY A N 1
ATOM 715 C CA . GLY A 1 94 ? -0.571 6.214 14.457 1.00 67.62 94 GLY A CA 1
ATOM 716 C C . GLY A 1 94 ? -1.292 6.352 15.795 1.00 67.62 94 GLY A C 1
ATOM 717 O O . GLY A 1 94 ? -2.306 5.698 15.989 1.00 67.62 94 GLY A O 1
ATOM 718 N N . GLU A 1 95 ? -0.812 7.204 16.705 1.00 56.84 95 GLU A N 1
ATOM 719 C CA . GLU A 1 95 ? -1.265 7.385 18.107 1.00 56.84 95 GLU A CA 1
ATOM 720 C C . GLU A 1 95 ? -2.761 7.741 18.331 1.00 56.84 95 GLU A C 1
ATOM 722 O O . GLU A 1 95 ? -3.153 8.228 19.391 1.00 56.84 95 GLU A O 1
ATOM 727 N N . ARG A 1 96 ? -3.645 7.514 17.360 1.00 55.66 96 ARG A N 1
ATOM 728 C CA . ARG A 1 96 ? -5.096 7.630 17.485 1.00 55.66 96 ARG A CA 1
ATOM 729 C C . ARG A 1 96 ? -5.733 6.242 17.426 1.00 55.66 96 ARG A C 1
ATOM 731 O O . ARG A 1 96 ? -6.336 5.914 16.397 1.00 55.66 96 ARG A O 1
ATOM 738 N N . PRO A 1 97 ? -5.690 5.465 18.529 1.00 53.28 97 PRO A N 1
ATOM 739 C CA . PRO A 1 97 ? -6.451 4.233 18.653 1.00 53.28 97 PRO A CA 1
ATOM 740 C C . PRO A 1 97 ? -7.937 4.591 18.700 1.00 53.28 97 PRO A C 1
ATOM 742 O O . PRO A 1 97 ? -8.572 4.719 19.745 1.00 53.28 97 PRO A O 1
ATOM 745 N N . SER A 1 98 ? -8.508 4.782 17.520 1.00 60.38 98 SER A N 1
ATOM 746 C CA . SER A 1 98 ? -9.934 4.965 17.332 1.00 60.38 98 SER A CA 1
ATOM 747 C C . SER A 1 98 ? -10.530 3.565 17.382 1.00 60.38 98 SER A C 1
ATOM 749 O O . SER A 1 98 ? -10.825 2.982 16.343 1.00 60.38 98 SER A O 1
ATOM 751 N N . GLY A 1 99 ? -10.644 2.978 18.579 1.00 60.59 99 GLY A N 1
ATOM 752 C CA . GLY A 1 99 ? -11.113 1.594 18.756 1.00 60.59 99 GLY A CA 1
ATOM 753 C C . GLY A 1 99 ? -12.441 1.315 18.039 1.00 60.59 99 GLY A C 1
ATOM 754 O O . GLY A 1 99 ? -12.671 0.211 17.554 1.00 60.59 99 GLY A O 1
ATOM 755 N N . PHE A 1 100 ? -13.265 2.352 17.869 1.00 62.59 100 PHE A N 1
ATOM 756 C CA . PHE A 1 100 ? -14.504 2.314 17.096 1.00 62.59 100 PHE A CA 1
ATOM 757 C C . PHE A 1 100 ? -14.289 2.044 15.594 1.00 62.59 100 PHE A C 1
ATOM 759 O O . PHE A 1 100 ? -15.058 1.307 14.985 1.00 62.59 100 PHE A O 1
ATOM 766 N N . VAL A 1 101 ? -13.229 2.599 14.996 1.00 64.19 101 VAL A N 1
ATOM 767 C CA . VAL A 1 101 ? -12.887 2.420 13.574 1.00 64.19 101 VAL A CA 1
ATOM 768 C C . VAL A 1 101 ? -12.354 1.012 13.325 1.00 64.19 101 VAL A C 1
ATOM 770 O O . VAL A 1 101 ? -12.775 0.356 12.377 1.00 64.19 101 VAL A O 1
ATOM 773 N N . ILE A 1 102 ? -11.490 0.507 14.210 1.00 66.44 102 ILE A N 1
ATOM 774 C CA . ILE A 1 102 ? -10.965 -0.865 14.117 1.00 66.44 102 ILE A CA 1
ATOM 775 C C . ILE A 1 102 ? -12.111 -1.878 14.252 1.00 66.44 102 ILE A C 1
ATOM 777 O O . ILE A 1 102 ? -12.213 -2.810 13.454 1.00 66.44 102 ILE A O 1
ATOM 781 N N . LEU A 1 103 ? -13.020 -1.661 15.208 1.00 67.00 103 LEU A N 1
ATOM 782 C CA . LEU A 1 103 ? -14.196 -2.511 15.386 1.00 67.00 103 LEU A CA 1
ATOM 783 C C . LEU A 1 103 ? -15.125 -2.471 14.162 1.00 67.00 103 LEU A C 1
ATOM 785 O O . LEU A 1 103 ? -15.624 -3.515 13.749 1.00 67.00 103 LEU A O 1
ATOM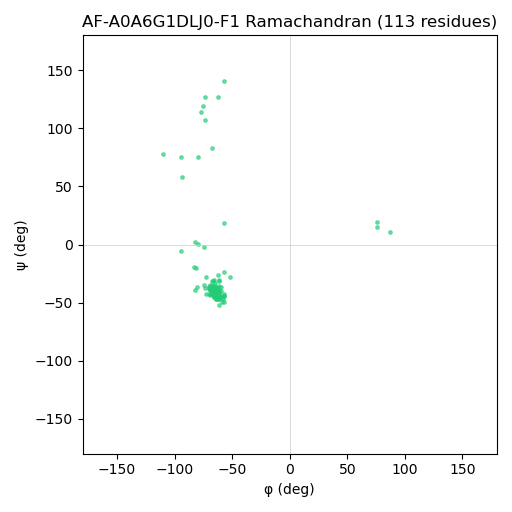 789 N N . ALA A 1 104 ? -15.312 -1.300 13.545 1.00 64.94 104 ALA A N 1
ATOM 790 C CA . ALA A 1 104 ? -16.104 -1.155 12.325 1.00 64.94 104 ALA A CA 1
ATOM 791 C C . ALA A 1 104 ? -15.499 -1.925 11.137 1.00 64.94 104 ALA A C 1
ATOM 793 O O . ALA A 1 104 ? -16.232 -2.587 10.403 1.00 64.94 104 ALA A O 1
ATOM 794 N N . ILE A 1 105 ? -14.171 -1.902 10.981 1.00 68.31 105 ILE A N 1
ATOM 795 C CA . ILE A 1 105 ? -13.463 -2.663 9.939 1.00 68.31 105 ILE A CA 1
ATOM 796 C C . ILE A 1 105 ? -13.638 -4.175 10.154 1.00 68.31 105 ILE A C 1
ATOM 798 O O . ILE A 1 105 ? -13.985 -4.901 9.221 1.00 68.31 105 ILE A O 1
ATOM 802 N N . ILE A 1 106 ? -13.453 -4.655 11.389 1.00 68.31 106 ILE A N 1
ATOM 803 C CA . ILE A 1 106 ? -13.626 -6.076 11.734 1.00 68.31 106 ILE A CA 1
ATOM 804 C C . ILE A 1 106 ? -15.077 -6.516 11.501 1.00 68.31 106 ILE A C 1
ATOM 806 O O . ILE A 1 106 ? -15.323 -7.558 10.892 1.00 68.31 106 ILE A O 1
ATOM 810 N N . PHE A 1 107 ? -16.049 -5.710 11.935 1.00 66.69 107 PHE A N 1
ATOM 811 C CA . PHE A 1 107 ? -17.467 -6.006 11.753 1.00 66.69 107 PHE A CA 1
ATOM 812 C C . PHE A 1 107 ? -17.868 -6.055 10.272 1.00 66.69 107 PHE A C 1
ATOM 814 O O . PHE A 1 107 ? -18.648 -6.925 9.883 1.00 66.69 107 PHE A O 1
ATOM 821 N N . PHE A 1 108 ? -17.310 -5.181 9.428 1.00 67.81 108 PHE A N 1
ATOM 822 C CA . PHE A 1 108 ? -17.539 -5.204 7.981 1.00 67.81 108 PHE A CA 1
ATOM 823 C C . PHE A 1 108 ? -17.024 -6.501 7.333 1.00 67.81 108 PHE A C 1
ATOM 825 O O . PHE A 1 108 ? -17.716 -7.079 6.494 1.00 67.81 108 PHE A O 1
ATOM 832 N N . PHE A 1 109 ? -15.861 -7.011 7.758 1.00 65.56 109 PHE A N 1
ATOM 833 C CA . PHE A 1 109 ? -15.322 -8.289 7.275 1.00 65.56 109 PHE A CA 1
ATOM 834 C C . PHE A 1 109 ? -16.183 -9.488 7.696 1.00 65.56 109 PHE A C 1
ATOM 836 O O . PHE A 1 109 ? -16.477 -10.355 6.872 1.00 65.56 109 PHE A O 1
ATOM 843 N N . VAL A 1 110 ? -16.617 -9.530 8.960 1.00 65.00 110 VAL A N 1
ATOM 844 C CA . VAL A 1 110 ? -17.483 -10.607 9.470 1.00 65.00 110 VAL A CA 1
ATOM 845 C C . VAL A 1 110 ? -18.850 -10.570 8.780 1.00 65.00 110 VAL A C 1
ATOM 847 O O . VAL A 1 110 ? -19.321 -11.593 8.296 1.00 65.00 110 VAL A O 1
ATOM 850 N N . SER A 1 111 ? -19.449 -9.386 8.637 1.00 62.97 111 SER A N 1
ATOM 851 C CA . SER A 1 111 ? -20.786 -9.231 8.047 1.00 62.97 111 SER A CA 1
ATOM 852 C C . SER A 1 111 ? -20.842 -9.577 6.556 1.00 62.97 111 SER A C 1
ATOM 854 O O . SER A 1 111 ? -21.873 -10.049 6.091 1.00 62.97 111 SER A O 1
ATOM 856 N N . ARG A 1 112 ? -19.760 -9.367 5.788 1.00 60.38 112 ARG A N 1
ATOM 857 C CA . ARG A 1 112 ? -19.723 -9.739 4.357 1.00 60.38 112 ARG A CA 1
ATOM 858 C C . ARG A 1 112 ? -19.386 -11.209 4.094 1.00 60.38 112 ARG A C 1
ATOM 860 O O . ARG A 1 112 ? -19.679 -11.676 3.000 1.00 60.38 112 ARG A O 1
ATOM 867 N N . ASN A 1 113 ? -18.792 -11.917 5.057 1.00 54.91 113 ASN A N 1
ATOM 868 C CA . ASN A 1 113 ? -18.490 -13.352 4.954 1.00 54.91 113 ASN A CA 1
ATOM 869 C C . ASN A 1 113 ? -19.579 -14.248 5.571 1.00 54.91 113 ASN A C 1
ATOM 871 O O . ASN A 1 113 ? -19.502 -15.467 5.447 1.00 54.91 113 ASN A O 1
ATOM 875 N N . CYS A 1 114 ? -20.591 -13.671 6.226 1.00 44.44 114 CYS A N 1
ATOM 876 C CA . CYS A 1 114 ? -21.789 -14.386 6.661 1.00 44.44 114 CYS A CA 1
ATOM 877 C C . CYS A 1 114 ? -22.909 -14.260 5.612 1.00 44.44 114 CYS A C 1
ATOM 879 O O . CYS A 1 114 ? -23.859 -13.504 5.811 1.00 44.44 114 CYS A O 1
ATOM 881 N N . ASN A 1 115 ? -22.796 -14.986 4.498 1.00 45.88 115 ASN A N 1
ATOM 882 C CA . ASN A 1 115 ? -23.921 -15.353 3.628 1.00 45.88 115 ASN A CA 1
ATOM 883 C C . ASN A 1 115 ? -23.631 -16.699 2.963 1.00 45.88 115 ASN A C 1
ATOM 885 O O . ASN A 1 115 ? -22.521 -16.821 2.396 1.00 45.88 115 ASN A O 1
#

Foldseek 3Di:
DDDPPVVVVVVVVVVVVVVVVVVVVVVVVVVVLVVLLVVLVVVVVVVPLVSLQVNLVSCVVVVVLVSSLVSLVSSVVSVNLSSLVVNLVSCVPPPNPPVVSNVVSVVSNVVVPPD

Mean predicted aligned error: 12.41 Å

Secondary structure (DSSP, 8-state):
----HHHHHHHHHHHHHHHHHHHHHHHHHHHHHHHHHHHHHHHHHTT-HHHHHHHHHHHHHTT-HHHHHHHHHHHHHTT-HHHHHHHHHHHHHSS---HHHHHHHHHHHHHHH--

Solvent-accessible surface area (backbone atoms only — not comparable to full-atom values): 6102 Å² total; per-residue (Å²): 135,84,78,56,74,66,63,56,52,54,53,53,50,53,55,51,54,58,50,49,58,53,46,54,53,50,53,49,52,52,54,50,50,52,53,50,42,54,52,21,50,53,38,31,75,72,67,35,38,68,28,20,34,54,37,13,51,56,30,40,78,72,68,39,50,74,60,14,46,58,25,12,48,55,6,32,75,72,64,32,67,67,12,40,49,53,34,44,50,50,34,67,71,41,95,57,74,51,63,69,58,48,49,50,52,53,49,52,56,53,60,72,69,68,121

InterPro domains:
  IPR006597 Sel1-like repeat [PF08238] (33-48)
  IPR006597 Sel1-like repeat [PF08238] (66-80)
  IPR006597 Sel1-like repeat [PF08238] (82-95)
  IPR011990 Tetratricopeptide-like helical domain superfamily [G3DSA:1.25.40.10] (13-105)
  IPR053301 F-box motif-containing protein [PTHR45088] (28-97)

Sequence (115 aa):
MQLSPTKTQVLEALLKHQTAEEATTSWGRKAERKRA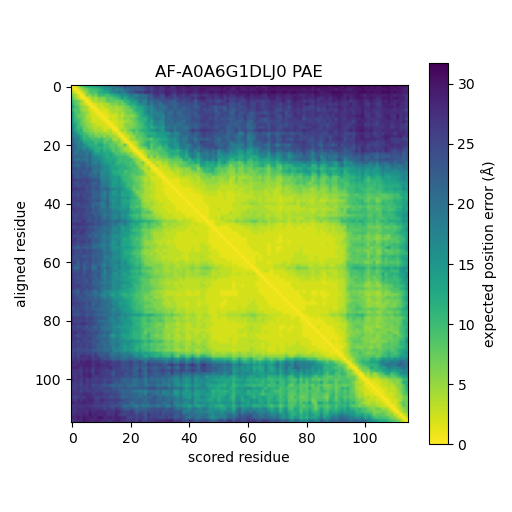LELFQRAARLGSAAAMVDAGLMCWEEGRCDEAVGYYQKAAELGHPVGMCNLGVSYLEGERPSGFVILAIIFFFVSRNCN

Radius of gyration: 22.67 Å; Cα contacts (8 Å, |Δi|>4): 88; chains: 1; bounding box: 80×30×32 Å

Nearest PDB structures (foldseek):
  6vfh-assembly1_A  TM=7.147E-01  e=6.461E-03  synthetic construct
  8ump-assembly1_A  TM=5.946E-01  e=3.393E-02  synthetic construct
  7y4i-assembly1_A  TM=7.325E-01  e=1.997E-01  Arabidopsis thaliana
  4nrh-assembly2_B  TM=7.455E-01  e=3.967E-01  Chlamydia pneumoniae
  7o04-assembly1_B  TM=5.339E-01  e=2.658E-01  Shigella flexneri

pLDDT: mean 74.44, std 14.52, range [42.47, 92.88]

Organism: NCBI:txid110450